Protein AF-A0A822EXU1-F1 (afdb_monomer_lite)

pLDDT: mean 75.19, std 15.38, range [36.09, 95.62]

Structure (mmCIF, N/CA/C/O backbone):
data_AF-A0A822EXU1-F1
#
_entry.id   AF-A0A822EXU1-F1
#
loop_
_atom_site.group_PDB
_atom_site.id
_atom_site.type_symbol
_atom_site.label_atom_id
_atom_site.label_alt_id
_atom_site.label_comp_id
_atom_site.label_asym_id
_atom_site.label_entity_id
_atom_site.label_seq_id
_atom_site.pdbx_PDB_ins_code
_atom_site.Cartn_x
_atom_site.Cartn_y
_atom_site.Cartn_z
_atom_site.occupancy
_atom_site.B_iso_or_equiv
_atom_site.auth_seq_id
_atom_site.auth_comp_id
_atom_site.auth_asym_id
_atom_site.auth_atom_id
_atom_site.pdbx_PDB_model_num
ATOM 1 N N . MET A 1 1 ? -6.025 -14.236 -16.247 1.00 36.09 1 MET A N 1
ATOM 2 C CA . MET A 1 1 ? -5.071 -13.723 -17.254 1.00 36.09 1 MET A CA 1
ATOM 3 C C . MET A 1 1 ? -3.715 -13.587 -16.583 1.00 36.09 1 MET A C 1
ATOM 5 O O . MET A 1 1 ? -3.581 -12.763 -15.689 1.00 36.09 1 MET A O 1
ATOM 9 N N . SER A 1 2 ? -2.747 -14.435 -16.929 1.00 38.84 2 SER A N 1
ATOM 10 C CA . SER A 1 2 ? -1.394 -14.352 -16.369 1.00 38.84 2 SER A CA 1
ATOM 11 C C . SER A 1 2 ? -0.661 -13.194 -17.039 1.00 38.84 2 SER A C 1
ATOM 13 O O . SER A 1 2 ? -0.299 -13.293 -18.208 1.00 38.84 2 SER A O 1
ATOM 15 N N . ALA A 1 3 ? -0.484 -12.077 -16.331 1.00 50.62 3 ALA A N 1
ATOM 16 C CA . ALA A 1 3 ? 0.405 -11.017 -16.791 1.00 50.62 3 ALA A CA 1
ATOM 17 C C . ALA A 1 3 ? 1.803 -11.626 -16.988 1.00 50.62 3 ALA A C 1
ATOM 19 O O . ALA A 1 3 ? 2.314 -12.272 -16.071 1.00 50.62 3 ALA A O 1
ATOM 20 N N . LEU A 1 4 ? 2.397 -11.477 -18.180 1.00 55.75 4 LEU A N 1
ATOM 21 C CA . LEU A 1 4 ? 3.772 -11.915 -18.429 1.00 55.75 4 LEU A CA 1
ATOM 22 C C . LEU A 1 4 ? 4.671 -11.341 -17.327 1.00 55.75 4 LEU A C 1
ATOM 24 O O . LEU A 1 4 ? 4.782 -10.119 -17.189 1.00 55.75 4 LEU A O 1
ATOM 28 N N . ARG A 1 5 ? 5.299 -12.218 -16.536 1.00 64.25 5 ARG A N 1
ATOM 29 C CA . ARG A 1 5 ? 6.273 -11.802 -15.525 1.00 64.25 5 ARG A CA 1
ATOM 30 C C . ARG A 1 5 ? 7.441 -11.142 -16.249 1.00 64.25 5 ARG A C 1
ATOM 32 O O . ARG A 1 5 ? 8.115 -11.779 -17.054 1.00 64.25 5 ARG A O 1
ATOM 39 N N . ARG A 1 6 ? 7.645 -9.849 -16.001 1.00 70.69 6 ARG A N 1
ATOM 40 C CA . ARG A 1 6 ? 8.810 -9.122 -16.515 1.00 70.69 6 ARG A CA 1
ATOM 41 C C . ARG A 1 6 ? 10.062 -9.713 -15.870 1.00 70.69 6 ARG A C 1
ATOM 43 O O . ARG A 1 6 ? 10.073 -9.904 -14.660 1.00 70.69 6 ARG A O 1
ATOM 50 N N . ASN A 1 7 ? 11.088 -9.978 -16.671 1.00 80.12 7 ASN A N 1
ATOM 51 C CA . ASN A 1 7 ? 12.354 -10.545 -16.217 1.00 80.12 7 ASN A CA 1
ATOM 52 C C . ASN A 1 7 ? 13.510 -9.707 -16.781 1.00 80.12 7 ASN A C 1
ATOM 54 O O . ASN A 1 7 ? 13.577 -9.483 -17.990 1.00 80.12 7 ASN A O 1
ATOM 58 N N . SER A 1 8 ? 14.400 -9.212 -15.923 1.00 83.25 8 SER A N 1
ATOM 59 C CA . SER A 1 8 ? 15.528 -8.370 -16.330 1.00 83.25 8 SER 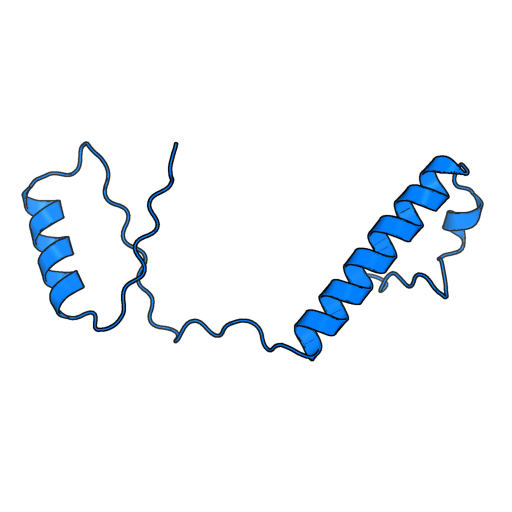A CA 1
ATOM 60 C C . SER A 1 8 ? 16.654 -9.164 -16.998 1.00 83.25 8 SER A C 1
ATOM 62 O O . SER A 1 8 ? 17.448 -8.587 -17.736 1.00 83.25 8 SER A O 1
ATOM 64 N N . SER A 1 9 ? 16.712 -10.479 -16.782 1.00 85.56 9 SER A N 1
ATOM 65 C CA . SER A 1 9 ? 17.621 -11.412 -17.460 1.00 85.56 9 SER A CA 1
ATOM 66 C C . SER A 1 9 ? 17.064 -11.952 -18.781 1.00 85.56 9 SER A C 1
ATOM 68 O O . SER A 1 9 ? 17.826 -12.496 -19.573 1.00 85.56 9 SER A O 1
ATOM 70 N N . ASN A 1 10 ? 15.759 -11.813 -19.028 1.00 86.56 10 ASN A N 1
ATOM 71 C CA . ASN A 1 10 ? 15.110 -12.239 -20.268 1.00 86.56 10 ASN A CA 1
ATOM 72 C C . ASN A 1 10 ? 14.062 -11.201 -20.706 1.00 86.56 10 ASN A C 1
ATOM 74 O O . ASN A 1 10 ? 12.863 -11.386 -20.452 1.00 86.56 10 ASN A O 1
ATOM 78 N N . PRO A 1 11 ? 14.502 -10.070 -21.287 1.00 85.38 11 PRO A N 1
ATOM 79 C CA . PRO A 1 11 ? 13.593 -9.025 -21.715 1.00 85.38 11 PRO A CA 1
ATOM 80 C C . PRO A 1 11 ? 12.730 -9.494 -22.900 1.00 85.38 11 PRO A C 1
ATOM 82 O O . PRO A 1 11 ? 13.171 -10.289 -23.730 1.00 85.38 11 PRO A O 1
ATOM 85 N N . PRO A 1 12 ? 11.488 -9.004 -23.006 1.00 88.12 12 PRO A N 1
ATOM 86 C CA . PRO A 1 12 ? 10.608 -9.337 -24.120 1.00 88.12 12 PRO A CA 1
ATOM 87 C C . PRO A 1 12 ? 11.124 -8.736 -25.442 1.00 88.12 12 PRO A C 1
ATOM 89 O O . PRO A 1 12 ? 11.794 -7.707 -25.404 1.00 88.12 12 PRO A O 1
ATOM 92 N N . PRO A 1 13 ? 10.760 -9.292 -26.615 1.00 87.81 13 PRO A N 1
ATOM 93 C CA . PRO A 1 13 ? 11.292 -8.851 -27.911 1.00 87.81 13 PRO A CA 1
ATOM 94 C C . PRO A 1 13 ? 11.167 -7.343 -28.178 1.00 87.81 13 PRO A C 1
ATOM 96 O O . PRO A 1 13 ? 12.115 -6.727 -28.649 1.00 87.81 13 PRO A O 1
ATOM 99 N N . TYR A 1 14 ? 10.050 -6.725 -27.774 1.00 89.12 14 TYR A N 1
ATOM 100 C CA . TYR A 1 14 ? 9.811 -5.287 -27.958 1.00 89.12 14 TYR A CA 1
ATOM 101 C C . TYR A 1 14 ? 10.791 -4.387 -27.186 1.00 89.12 14 TYR A C 1
ATOM 103 O O . TYR A 1 14 ? 10.858 -3.189 -27.440 1.00 89.12 14 TYR A O 1
ATOM 111 N N . TYR A 1 15 ? 11.523 -4.925 -26.203 1.00 91.12 15 TYR A N 1
ATOM 112 C CA . TYR A 1 15 ? 12.527 -4.173 -25.450 1.00 91.12 15 TYR A CA 1
ATOM 113 C C . TYR A 1 15 ? 13.625 -3.625 -26.367 1.00 91.12 15 TYR A C 1
ATOM 115 O O . TYR A 1 15 ? 14.100 -2.512 -26.152 1.00 91.12 15 TYR A O 1
ATOM 123 N N . TYR A 1 16 ? 14.007 -4.390 -27.391 1.00 90.12 16 TYR A N 1
ATOM 124 C CA . TYR A 1 16 ? 15.084 -4.018 -28.308 1.00 90.12 16 TYR A CA 1
ATOM 125 C C . TYR A 1 16 ? 14.682 -2.906 -29.283 1.00 90.12 16 TYR A C 1
ATOM 127 O O . TYR A 1 16 ? 15.557 -2.210 -29.789 1.00 90.12 16 TYR A O 1
ATOM 135 N N . ASP A 1 17 ? 13.378 -2.683 -29.464 1.00 94.12 17 ASP A N 1
ATOM 136 C CA . ASP A 1 17 ? 12.832 -1.599 -30.287 1.00 94.12 17 ASP A CA 1
ATOM 137 C C . ASP A 1 17 ? 12.745 -0.261 -29.523 1.00 94.12 17 ASP A C 1
ATOM 139 O O . ASP A 1 17 ? 12.441 0.782 -30.102 1.00 94.12 17 ASP A O 1
ATOM 143 N N . LEU A 1 18 ? 12.995 -0.269 -28.207 1.00 91.69 18 LEU A N 1
ATOM 144 C CA . LEU A 1 18 ? 12.963 0.925 -27.362 1.00 91.69 18 LEU A CA 1
ATOM 145 C C . LEU A 1 18 ? 14.223 1.781 -27.531 1.00 91.69 18 LEU A C 1
ATOM 147 O O . LEU A 1 18 ? 15.314 1.269 -27.791 1.00 91.69 18 LEU A O 1
ATOM 151 N N . SER A 1 19 ? 14.103 3.084 -27.261 1.00 95.62 19 SER A N 1
ATOM 152 C CA . SER A 1 19 ? 15.272 3.965 -27.188 1.00 95.62 19 SER A CA 1
ATOM 153 C C . SER A 1 19 ? 16.212 3.560 -26.038 1.00 95.62 19 SER A C 1
ATOM 155 O O . SER A 1 19 ? 15.755 2.992 -25.040 1.00 95.62 19 SER A O 1
ATOM 157 N N . PRO A 1 20 ? 17.514 3.899 -26.091 1.00 94.12 20 PRO A N 1
ATOM 158 C CA . PRO A 1 20 ? 18.455 3.571 -25.014 1.00 94.12 20 PRO A CA 1
ATOM 159 C C . PRO A 1 20 ? 18.007 4.061 -23.625 1.00 94.12 20 PRO A C 1
ATOM 161 O O . PRO A 1 20 ? 18.214 3.389 -22.612 1.00 94.12 20 PRO A O 1
ATOM 164 N N . GLU A 1 21 ? 17.346 5.219 -23.560 1.00 94.81 21 GLU A N 1
ATOM 165 C CA . GLU A 1 21 ? 16.809 5.768 -22.314 1.00 94.81 21 GLU A CA 1
ATOM 166 C C . GLU A 1 21 ? 15.600 4.970 -21.804 1.00 94.81 21 GLU A C 1
ATOM 168 O O . GLU A 1 21 ? 15.506 4.649 -20.615 1.00 94.81 21 GLU A O 1
ATOM 173 N N . GLN A 1 22 ? 14.702 4.578 -22.709 1.00 91.75 22 GLN A N 1
ATOM 174 C CA . GLN A 1 22 ? 13.558 3.727 -22.387 1.00 91.75 22 GLN A CA 1
ATOM 175 C C . GLN A 1 22 ? 14.005 2.333 -21.936 1.00 91.75 22 GLN A C 1
ATOM 177 O O . GLN A 1 22 ? 13.476 1.820 -20.950 1.00 91.75 22 GLN A O 1
ATOM 182 N N . GLN A 1 23 ? 15.019 1.755 -22.582 1.00 91.94 23 GLN A N 1
ATOM 183 C CA . GLN A 1 23 ? 15.637 0.490 -22.183 1.00 91.94 23 GLN A CA 1
ATOM 184 C C . GLN A 1 23 ? 16.207 0.568 -20.759 1.00 91.94 23 GLN A C 1
ATOM 186 O O . GLN A 1 23 ? 15.906 -0.277 -19.911 1.00 91.94 23 GLN A O 1
ATOM 191 N N . LYS A 1 24 ? 16.955 1.635 -20.446 1.00 93.56 24 LYS A N 1
ATOM 192 C CA . LYS A 1 24 ? 17.495 1.881 -19.099 1.00 93.56 24 LYS A CA 1
ATOM 193 C C . LYS A 1 24 ? 16.389 1.979 -18.043 1.00 93.56 24 LYS A C 1
ATOM 195 O O . LYS A 1 24 ? 16.486 1.354 -16.981 1.00 93.56 24 LYS A O 1
ATOM 200 N N . ASN A 1 25 ? 15.332 2.738 -18.327 1.00 93.19 25 ASN A N 1
ATOM 201 C CA . ASN A 1 25 ? 14.196 2.906 -17.418 1.00 93.19 25 ASN A CA 1
ATOM 202 C C . ASN A 1 25 ? 13.404 1.606 -17.237 1.00 93.19 25 ASN A C 1
ATOM 204 O O . ASN A 1 25 ? 13.007 1.274 -16.113 1.00 93.19 25 ASN A O 1
ATOM 208 N N . TRP A 1 26 ? 13.228 0.839 -18.313 1.00 92.50 26 TRP A N 1
ATOM 209 C CA . TRP A 1 26 ? 12.599 -0.475 -18.270 1.00 92.50 26 TRP A CA 1
ATOM 210 C C . TRP A 1 26 ? 13.397 -1.425 -17.373 1.00 92.50 26 TRP A C 1
ATOM 212 O O . TRP A 1 26 ? 12.842 -1.967 -16.419 1.00 92.50 26 TRP A O 1
ATOM 222 N N . MET A 1 27 ? 14.715 -1.531 -17.578 1.00 92.31 27 MET A N 1
ATOM 223 C CA . MET A 1 27 ? 15.594 -2.387 -16.770 1.00 92.31 27 MET A CA 1
ATOM 224 C C . MET A 1 27 ? 15.570 -2.018 -15.285 1.00 92.31 27 MET A C 1
ATOM 226 O O . MET A 1 27 ? 15.462 -2.897 -14.426 1.00 92.31 27 MET A O 1
ATOM 230 N N . LYS A 1 28 ? 15.625 -0.719 -14.963 1.00 92.19 28 LYS A N 1
ATOM 231 C CA . LYS A 1 28 ? 15.525 -0.227 -13.578 1.00 92.19 28 LYS A CA 1
ATOM 232 C C . LYS A 1 28 ? 14.198 -0.634 -12.932 1.00 92.19 28 LYS A C 1
ATOM 234 O O . LYS A 1 28 ? 14.180 -1.068 -11.780 1.00 92.19 28 LYS A O 1
ATOM 239 N N . THR A 1 29 ? 13.100 -0.501 -13.671 1.00 89.94 29 THR A N 1
ATOM 240 C CA . THR A 1 29 ? 11.756 -0.835 -13.187 1.00 89.94 29 THR A CA 1
ATOM 241 C C . THR A 1 29 ? 11.606 -2.337 -12.974 1.00 89.94 29 THR A C 1
ATOM 243 O O . THR A 1 29 ? 11.163 -2.755 -11.906 1.00 89.94 29 THR A O 1
ATOM 246 N N . THR A 1 30 ? 12.038 -3.151 -13.939 1.00 90.38 30 THR A N 1
ATOM 247 C CA . THR A 1 30 ? 11.963 -4.614 -13.860 1.00 90.38 30 THR A CA 1
ATOM 2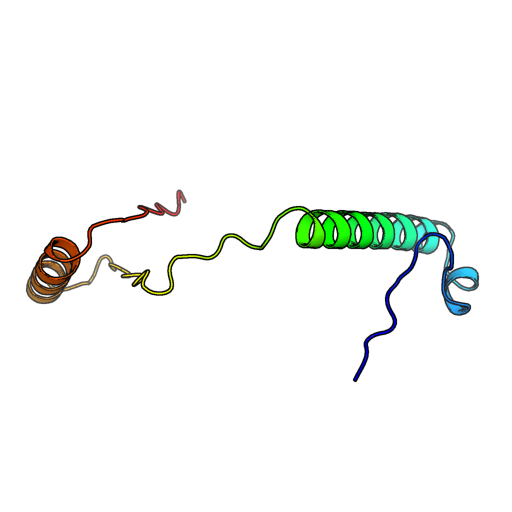48 C C . THR A 1 30 ? 12.779 -5.155 -12.686 1.00 90.38 30 THR A C 1
ATOM 250 O O . THR A 1 30 ? 12.232 -5.892 -11.873 1.00 90.38 30 THR A O 1
ATOM 253 N N . ARG A 1 31 ? 14.025 -4.697 -12.492 1.00 90.81 31 ARG A N 1
ATOM 254 C CA . ARG A 1 31 ? 14.848 -5.104 -11.333 1.00 90.81 31 ARG A CA 1
ATOM 255 C C . ARG A 1 31 ? 14.211 -4.748 -9.990 1.00 90.81 31 ARG A C 1
ATOM 257 O O . ARG A 1 31 ? 14.305 -5.509 -9.031 1.00 90.81 31 ARG A O 1
ATOM 264 N N . ARG A 1 32 ? 13.551 -3.587 -9.900 1.00 88.62 32 ARG A N 1
ATOM 265 C CA . ARG A 1 32 ? 12.814 -3.193 -8.690 1.00 88.62 32 ARG A CA 1
ATOM 266 C C . ARG A 1 32 ? 11.630 -4.128 -8.436 1.00 88.62 32 ARG A C 1
ATOM 268 O O . ARG A 1 32 ? 11.396 -4.491 -7.288 1.00 88.62 32 ARG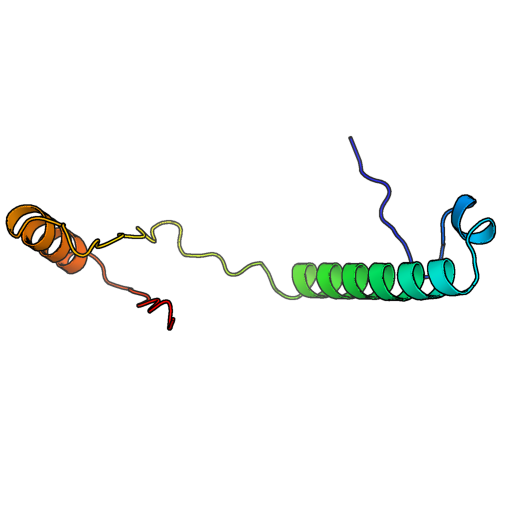 A O 1
ATOM 275 N N . MET A 1 33 ? 10.900 -4.512 -9.482 1.00 87.00 33 MET A N 1
ATOM 276 C CA . MET A 1 33 ? 9.794 -5.467 -9.367 1.00 87.00 33 MET A CA 1
ATOM 277 C C . MET A 1 33 ? 10.287 -6.847 -8.923 1.00 87.00 33 MET A C 1
ATOM 279 O O . MET A 1 33 ? 9.715 -7.400 -7.991 1.00 87.00 33 MET A O 1
ATOM 283 N N . GLU A 1 34 ? 11.374 -7.354 -9.507 1.00 88.38 34 GLU A N 1
ATOM 284 C CA . GLU A 1 34 ? 11.986 -8.634 -9.120 1.00 88.38 34 GLU A CA 1
ATOM 285 C C . GLU A 1 34 ? 12.429 -8.631 -7.656 1.00 88.38 34 GLU A C 1
ATOM 287 O O . GLU A 1 34 ? 12.092 -9.546 -6.908 1.00 88.38 34 GLU A O 1
ATOM 292 N N . LYS A 1 35 ? 13.110 -7.564 -7.214 1.00 88.00 35 LYS A N 1
ATOM 293 C CA . LYS A 1 35 ? 13.481 -7.401 -5.803 1.00 88.00 35 LYS A CA 1
ATOM 294 C C . LYS A 1 35 ? 12.245 -7.396 -4.901 1.00 88.00 35 LYS A C 1
ATOM 296 O O . LYS A 1 35 ? 12.248 -8.037 -3.860 1.00 88.00 35 LYS A O 1
ATOM 301 N N . ASN A 1 36 ? 11.177 -6.701 -5.290 1.00 83.06 36 ASN A N 1
ATOM 302 C CA . ASN A 1 36 ? 9.940 -6.682 -4.511 1.00 83.06 36 ASN A CA 1
ATOM 303 C C . ASN A 1 36 ? 9.256 -8.057 -4.463 1.00 83.06 36 ASN A C 1
ATOM 305 O O . ASN A 1 36 ? 8.697 -8.406 -3.430 1.00 83.06 36 ASN A O 1
ATOM 309 N N . GLU A 1 37 ? 9.275 -8.831 -5.551 1.00 83.38 37 GLU A N 1
ATOM 310 C CA . GLU A 1 37 ? 8.747 -10.201 -5.555 1.00 83.38 37 GLU A CA 1
ATOM 311 C C . GLU A 1 37 ? 9.572 -11.127 -4.658 1.00 83.38 37 GLU A C 1
ATOM 313 O O . GLU A 1 37 ? 8.986 -11.887 -3.891 1.00 83.38 37 GLU A O 1
ATOM 318 N N . GLN A 1 38 ? 10.904 -11.017 -4.687 1.00 85.12 38 GLN A N 1
ATOM 319 C CA . GLN A 1 38 ? 11.791 -11.742 -3.770 1.00 85.12 38 GLN A CA 1
ATOM 320 C C . GLN A 1 38 ? 11.487 -11.389 -2.314 1.00 85.12 38 GLN A C 1
ATOM 322 O O . GLN A 1 38 ? 11.258 -12.283 -1.507 1.00 85.12 38 GLN A O 1
ATOM 327 N N . LEU A 1 39 ? 11.381 -10.095 -2.000 1.00 82.00 39 LEU A N 1
ATOM 328 C CA . LEU A 1 39 ? 11.030 -9.633 -0.658 1.00 82.00 39 LEU A CA 1
ATOM 329 C C . LEU A 1 39 ? 9.639 -10.113 -0.227 1.00 82.00 39 LEU A C 1
ATOM 331 O O . LEU A 1 39 ? 9.461 -10.455 0.929 1.00 82.00 39 LEU A O 1
ATOM 335 N N . ARG A 1 40 ? 8.651 -10.183 -1.128 1.00 78.56 40 ARG A N 1
ATOM 336 C CA . ARG A 1 40 ? 7.320 -10.742 -0.812 1.00 78.56 40 ARG A CA 1
ATOM 337 C C . ARG A 1 40 ? 7.338 -12.252 -0.578 1.00 78.56 40 ARG A C 1
ATOM 339 O O . ARG A 1 40 ? 6.459 -12.762 0.109 1.00 78.56 40 ARG A O 1
ATOM 346 N N . ALA A 1 41 ? 8.266 -12.967 -1.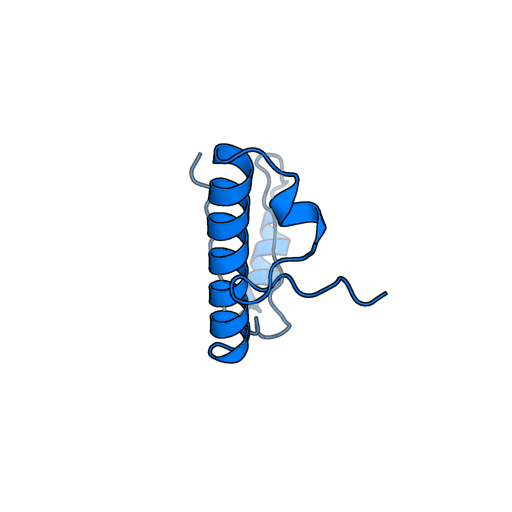209 1.00 80.69 41 ALA A N 1
ATOM 347 C CA . ALA A 1 41 ? 8.438 -14.400 -1.004 1.00 80.69 41 ALA A CA 1
ATOM 348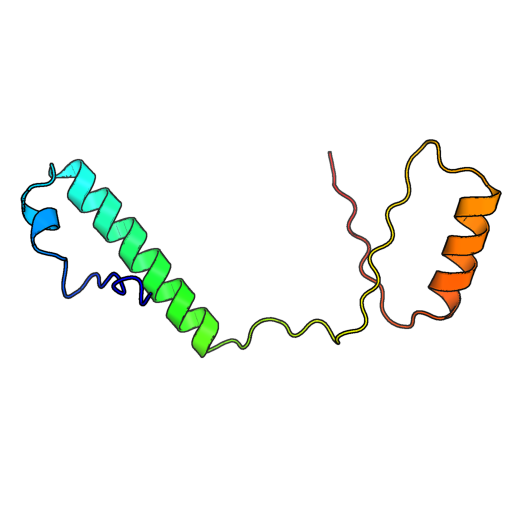 C C . ALA A 1 41 ? 9.193 -14.693 0.303 1.00 80.69 41 ALA A C 1
ATOM 350 O O . ALA A 1 41 ? 8.848 -15.638 1.004 1.00 80.69 41 ALA A O 1
ATOM 351 N N . GLU A 1 42 ? 10.201 -13.880 0.626 1.00 84.56 42 GLU A N 1
ATOM 352 C CA . GLU A 1 42 ? 11.009 -13.989 1.846 1.00 84.56 42 GLU A CA 1
ATOM 353 C C . GLU A 1 42 ? 10.246 -13.504 3.083 1.00 84.56 42 GLU A C 1
ATOM 355 O O . GLU A 1 42 ? 10.215 -14.170 4.117 1.00 84.56 42 GLU A O 1
ATOM 360 N N . TYR A 1 43 ? 9.578 -12.362 2.959 1.00 77.19 43 TYR A N 1
ATOM 361 C CA . TYR A 1 43 ? 8.758 -11.769 3.998 1.00 77.19 43 TYR A CA 1
ATOM 362 C C . TYR A 1 43 ? 7.299 -11.956 3.612 1.00 77.19 43 TYR A C 1
ATOM 364 O O . TYR A 1 43 ? 6.777 -11.263 2.733 1.00 77.19 43 TYR A O 1
ATOM 372 N N . SER A 1 44 ? 6.628 -12.887 4.296 1.00 66.44 44 SER A N 1
ATOM 373 C CA . SER A 1 44 ? 5.170 -12.966 4.223 1.00 66.44 44 SER A CA 1
ATOM 374 C C . SER A 1 44 ? 4.600 -11.566 4.470 1.00 66.44 44 SER A C 1
ATOM 376 O O . SER A 1 44 ? 5.085 -10.881 5.380 1.00 66.44 44 SER A O 1
ATOM 378 N N . PRO A 1 45 ? 3.620 -11.104 3.667 1.00 65.25 45 PRO A N 1
ATOM 379 C CA . PRO A 1 45 ? 2.996 -9.809 3.899 1.00 65.25 45 PRO A CA 1
ATOM 380 C C . PRO A 1 45 ? 2.583 -9.743 5.363 1.00 65.25 45 PRO A C 1
ATOM 382 O O . PRO A 1 45 ? 2.106 -10.751 5.887 1.00 65.25 45 PRO A O 1
ATOM 385 N N . PHE A 1 46 ? 2.808 -8.594 6.011 1.00 51.94 46 PHE A N 1
ATOM 386 C CA . PHE A 1 46 ? 2.369 -8.366 7.382 1.00 51.94 46 PHE A CA 1
ATOM 387 C C . PHE A 1 46 ? 0.899 -8.760 7.444 1.00 51.94 46 PHE A C 1
ATOM 389 O O . PHE A 1 46 ? 0.033 -8.065 6.906 1.00 51.94 46 PHE A O 1
ATOM 396 N N . GLN A 1 47 ? 0.630 -9.938 8.005 1.00 51.16 47 GLN A N 1
ATOM 397 C CA . GLN A 1 47 ? -0.723 -10.352 8.268 1.00 51.16 47 GLN A CA 1
ATOM 398 C C . GLN A 1 47 ? -1.125 -9.469 9.428 1.00 51.16 47 GLN A C 1
ATOM 400 O O . GLN A 1 47 ? -0.820 -9.758 10.581 1.00 51.16 47 GLN A O 1
ATOM 405 N N . SER A 1 48 ? -1.751 -8.342 9.094 1.00 52.94 48 SER A N 1
ATOM 406 C CA . SER A 1 48 ? -2.683 -7.703 9.998 1.00 52.94 48 SER A CA 1
ATOM 407 C C . SER A 1 48 ? -3.499 -8.845 10.600 1.00 52.94 48 SER A C 1
ATOM 409 O O . SER A 1 48 ? -4.201 -9.504 9.822 1.00 52.94 48 SER A O 1
ATOM 411 N N . PRO A 1 49 ? -3.412 -9.147 11.913 1.00 58.09 49 PRO A N 1
ATOM 412 C CA . PRO A 1 49 ? -4.436 -9.964 12.539 1.00 58.09 49 PRO A CA 1
ATOM 413 C C . PRO A 1 49 ? -5.767 -9.404 12.049 1.00 58.09 49 PRO A C 1
ATOM 415 O O . PRO A 1 49 ? -5.946 -8.188 11.994 1.00 58.09 49 PRO A O 1
ATOM 418 N N . SER A 1 50 ? -6.625 -10.278 11.546 1.00 56.88 50 SER A N 1
ATOM 419 C CA . SER A 1 50 ? -7.783 -9.994 10.687 1.00 56.88 50 SER A CA 1
ATOM 420 C C . SER A 1 50 ? -8.867 -9.089 11.302 1.00 56.88 50 SER A C 1
ATOM 422 O O . SER A 1 50 ? -9.978 -9.035 10.790 1.00 56.88 50 SER A O 1
ATOM 424 N N . ASN A 1 51 ? -8.559 -8.382 12.390 1.00 58.97 51 ASN A N 1
ATOM 425 C CA . ASN A 1 51 ? -9.474 -7.668 13.265 1.00 58.97 51 ASN A CA 1
ATOM 426 C C . ASN A 1 51 ? -9.021 -6.216 13.536 1.00 58.97 51 ASN A C 1
ATOM 428 O O . ASN A 1 51 ? -9.355 -5.668 14.585 1.00 58.97 51 ASN A O 1
ATOM 432 N N . PHE A 1 52 ? -8.238 -5.583 12.654 1.00 59.72 52 PHE A N 1
ATOM 433 C CA . PHE A 1 52 ? -8.004 -4.140 12.775 1.00 59.72 52 PHE A CA 1
ATOM 434 C C . PHE A 1 52 ? -9.190 -3.369 12.198 1.00 59.72 52 PHE A C 1
ATOM 436 O O . PHE A 1 52 ? -9.371 -3.283 10.985 1.00 59.72 52 PHE A O 1
ATOM 443 N N . THR A 1 53 ? -9.993 -2.793 13.088 1.00 63.19 53 THR A N 1
ATOM 444 C CA . THR A 1 53 ? -11.012 -1.807 12.729 1.00 63.19 53 THR A CA 1
ATOM 445 C C . THR A 1 53 ? -10.345 -0.439 12.646 1.00 63.19 53 THR A C 1
ATOM 447 O O . THR A 1 53 ? -9.902 0.098 13.660 1.00 63.19 53 THR A O 1
ATOM 450 N N . VAL A 1 54 ? -10.263 0.125 11.442 1.00 64.75 54 VAL A N 1
ATOM 451 C CA . VAL A 1 54 ? -9.811 1.508 11.244 1.00 64.75 54 VAL A CA 1
ATOM 452 C C . VAL A 1 54 ? -10.996 2.437 11.500 1.00 64.75 54 VAL A C 1
ATOM 454 O O . VAL A 1 54 ? -12.050 2.284 10.886 1.00 64.75 54 VAL A O 1
ATOM 457 N N . ILE A 1 55 ? -10.830 3.381 12.426 1.00 66.00 55 ILE A N 1
ATOM 458 C CA . ILE A 1 55 ? -11.850 4.367 12.794 1.00 66.00 55 ILE A CA 1
ATOM 459 C C . ILE A 1 55 ? -11.355 5.747 12.362 1.00 66.00 55 ILE A C 1
ATOM 461 O O . ILE A 1 55 ? -10.297 6.191 12.801 1.00 66.00 55 ILE A O 1
ATOM 465 N N . HIS A 1 56 ? -12.136 6.437 11.531 1.00 66.94 56 HIS A N 1
ATOM 466 C CA . HIS A 1 56 ? -11.840 7.799 11.091 1.00 66.94 56 HIS A CA 1
ATOM 467 C C . HIS A 1 56 ? -12.624 8.808 11.936 1.00 66.94 56 HIS A C 1
ATOM 469 O O . HIS A 1 56 ? -13.854 8.804 11.938 1.00 66.94 56 HIS A O 1
ATOM 475 N N . LEU A 1 57 ? -11.907 9.679 12.648 1.00 71.31 57 LEU A N 1
ATOM 476 C CA . LEU A 1 57 ? -12.476 10.803 13.392 1.00 71.31 57 LEU A CA 1
ATOM 477 C C . LEU A 1 57 ? -12.332 12.082 12.570 1.00 71.31 57 LEU A C 1
ATOM 479 O O . LEU A 1 57 ? -11.222 12.482 12.222 1.00 71.31 57 LEU A O 1
ATOM 483 N N . HIS A 1 58 ? -13.454 12.732 12.271 1.00 77.06 58 HIS A N 1
ATOM 484 C CA . HIS A 1 58 ? -13.466 14.011 11.569 1.00 77.06 58 HIS A CA 1
ATOM 485 C C . HIS A 1 58 ? -13.647 15.160 12.565 1.00 77.06 58 HIS A C 1
ATOM 487 O O . HIS A 1 58 ? -14.281 15.011 13.603 1.00 77.06 58 HIS A O 1
ATOM 493 N N . HIS A 1 59 ? -13.140 16.347 12.224 1.00 75.12 59 HIS A N 1
ATOM 494 C CA . HIS A 1 59 ? -13.273 17.543 13.068 1.00 75.12 59 HIS A CA 1
ATOM 495 C C . HIS A 1 59 ? -14.736 17.913 13.387 1.00 75.12 59 HIS A C 1
ATOM 497 O O . HIS A 1 59 ? -15.015 18.471 14.441 1.00 75.12 59 HIS A O 1
ATOM 503 N N . TYR A 1 60 ? -15.668 17.574 12.492 1.00 81.50 60 TYR A N 1
ATOM 504 C CA . TYR A 1 60 ? -17.103 17.829 12.645 1.00 81.50 60 TYR A CA 1
ATOM 505 C C . TYR A 1 60 ? -17.878 16.658 13.269 1.00 81.50 60 TYR A C 1
ATOM 507 O O . TYR A 1 60 ? -19.108 16.674 13.266 1.00 81.50 60 TYR A O 1
ATOM 515 N N . SER A 1 61 ? -17.192 15.623 13.762 1.00 82.38 61 SER A N 1
ATOM 516 C CA . SER A 1 61 ? -17.845 14.518 14.463 1.00 82.38 61 SER A CA 1
ATOM 517 C C . SER A 1 61 ? -18.526 15.030 15.736 1.00 82.38 61 SER A C 1
ATOM 519 O O . SER A 1 61 ? -17.949 15.817 16.486 1.00 82.38 61 SER A O 1
ATOM 521 N N . SER A 1 62 ? -19.764 14.591 15.975 1.00 86.56 62 SER A N 1
ATOM 522 C CA . SER A 1 62 ? -20.506 14.968 17.179 1.00 86.56 62 SER A CA 1
ATOM 523 C C . SER A 1 62 ? -19.898 14.320 18.427 1.00 86.56 62 SER A C 1
ATOM 525 O O . SER A 1 62 ? -19.218 13.295 18.332 1.00 86.56 62 SER A O 1
ATOM 527 N N . ILE A 1 63 ? -20.166 14.891 19.604 1.00 85.69 63 ILE A N 1
ATOM 528 C CA . ILE A 1 63 ? -19.697 14.337 20.884 1.00 85.69 63 ILE A CA 1
ATOM 529 C C . ILE A 1 63 ? -20.214 12.909 21.088 1.00 85.69 63 ILE A C 1
ATOM 531 O O . ILE A 1 63 ? -19.445 12.041 21.488 1.00 85.69 63 ILE A O 1
ATOM 535 N N . GLU A 1 64 ? -21.465 12.635 20.722 1.00 86.12 64 GLU A N 1
ATOM 536 C CA . GLU A 1 64 ? -22.070 11.303 20.836 1.00 86.12 64 GLU A CA 1
ATOM 537 C C . GLU A 1 64 ? -21.323 10.279 19.969 1.00 86.12 64 GLU A C 1
ATOM 539 O O . GLU A 1 64 ? -21.032 9.168 20.409 1.00 86.12 64 GLU A O 1
ATOM 544 N N . THR A 1 65 ? -20.930 10.687 18.757 1.00 81.00 65 TH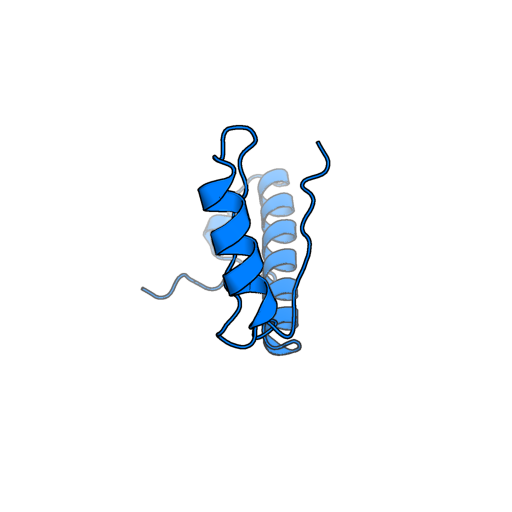R A N 1
ATOM 545 C CA . THR A 1 65 ? -20.128 9.849 17.853 1.00 81.00 65 THR A CA 1
ATOM 546 C C . THR A 1 65 ? -18.764 9.544 18.473 1.00 81.00 65 THR A C 1
ATOM 548 O O . THR A 1 65 ? -18.286 8.416 18.419 1.00 81.00 65 THR A O 1
ATOM 551 N N . VAL A 1 66 ? -18.122 10.540 19.090 1.00 81.62 66 VAL A N 1
ATOM 552 C CA . VAL A 1 66 ? -16.822 10.364 19.756 1.00 81.62 66 VAL A CA 1
ATOM 553 C C . VAL A 1 66 ? -16.936 9.389 20.933 1.00 81.62 66 VAL A C 1
ATOM 555 O O . VAL A 1 66 ? -16.073 8.525 21.096 1.00 81.62 66 VAL A O 1
ATOM 558 N N . GLU A 1 67 ? -17.996 9.486 21.734 1.00 83.25 67 GLU A N 1
ATOM 559 C CA . GLU A 1 67 ? -18.229 8.601 22.880 1.00 83.25 67 GLU A CA 1
ATOM 560 C C . GLU A 1 67 ? -18.450 7.140 22.464 1.00 83.25 67 GLU A C 1
ATOM 562 O O . GLU A 1 67 ? -17.849 6.242 23.066 1.00 83.25 67 GLU A O 1
ATOM 567 N N . GLU A 1 68 ? -19.226 6.888 21.404 1.00 81.50 68 GLU A N 1
ATOM 568 C CA . GLU A 1 68 ? -19.395 5.538 20.846 1.00 81.50 68 GLU A CA 1
ATOM 569 C C . GLU A 1 68 ? -18.062 4.947 20.375 1.00 81.50 68 GLU A C 1
ATOM 571 O O . GLU A 1 68 ? -17.735 3.799 20.694 1.00 81.50 68 GLU A O 1
ATOM 576 N N . LEU A 1 69 ? -17.244 5.741 19.679 1.00 78.44 69 LEU A N 1
ATOM 577 C CA . LEU A 1 69 ? -15.933 5.301 19.201 1.00 78.44 69 LEU A CA 1
ATOM 578 C C . LEU A 1 69 ? -14.969 5.001 20.356 1.00 78.44 69 LEU A C 1
ATOM 580 O O . LEU A 1 69 ? -14.237 4.010 20.300 1.00 78.44 69 LEU A O 1
ATOM 584 N N . ILE A 1 70 ? -14.997 5.797 21.431 1.00 79.44 70 ILE A N 1
ATOM 585 C CA . ILE A 1 70 ? -14.235 5.521 22.660 1.00 79.44 70 ILE A CA 1
ATOM 586 C C . ILE A 1 70 ? -14.705 4.209 23.294 1.00 79.44 70 ILE A C 1
ATOM 588 O O . ILE A 1 70 ? -13.877 3.399 23.724 1.00 79.44 70 ILE A O 1
ATOM 592 N N . MET A 1 71 ? -16.016 3.971 23.350 1.00 81.81 71 MET A N 1
ATOM 593 C CA . MET A 1 71 ? -16.571 2.717 23.858 1.00 81.81 71 MET A CA 1
ATOM 594 C C . MET A 1 71 ? -16.100 1.510 23.043 1.00 81.81 71 MET A C 1
ATOM 596 O O . MET A 1 71 ? -15.665 0.517 23.628 1.00 81.81 71 MET A O 1
ATOM 600 N N . MET A 1 72 ? -16.126 1.604 21.712 1.00 72.62 72 MET A N 1
ATOM 601 C CA . MET A 1 72 ? -15.623 0.552 20.826 1.00 72.62 72 MET A CA 1
ATOM 602 C C . MET A 1 72 ? -14.115 0.334 21.003 1.00 72.62 72 MET A C 1
ATOM 604 O O . MET A 1 72 ? -13.662 -0.807 21.076 1.00 72.62 72 MET A O 1
ATOM 608 N N . ALA A 1 73 ? -13.338 1.411 21.149 1.00 72.81 73 ALA A N 1
ATOM 609 C CA . ALA A 1 73 ? -11.893 1.341 21.349 1.00 72.81 73 ALA A CA 1
ATOM 610 C C . ALA A 1 73 ? -11.497 0.661 22.670 1.00 72.81 73 ALA A C 1
ATOM 612 O O . ALA A 1 73 ? -10.475 -0.017 22.713 1.00 72.81 73 ALA A O 1
ATOM 613 N N . ARG A 1 74 ? -12.306 0.770 23.735 1.00 74.38 74 ARG A N 1
ATOM 614 C CA . ARG A 1 74 ? -12.048 0.073 25.014 1.00 74.38 74 ARG A CA 1
ATOM 615 C C . ARG A 1 74 ? -12.058 -1.452 24.890 1.00 74.38 74 ARG A C 1
ATOM 617 O O . ARG A 1 74 ? -11.418 -2.120 25.696 1.00 74.38 74 ARG A O 1
ATOM 624 N N . ALA A 1 75 ? -12.771 -2.004 23.909 1.00 68.88 75 ALA A N 1
ATOM 625 C CA . ALA A 1 75 ? -12.750 -3.439 23.626 1.00 68.88 75 ALA A CA 1
ATOM 626 C C . ALA A 1 75 ? -11.504 -3.863 22.816 1.00 68.88 75 ALA A C 1
ATOM 628 O O . ALA A 1 75 ? -11.162 -5.048 22.751 1.00 68.88 75 ALA A O 1
ATOM 629 N N . THR A 1 76 ? -10.799 -2.903 22.217 1.00 67.38 76 THR A N 1
ATOM 630 C CA . THR A 1 76 ? -9.671 -3.135 21.314 1.00 67.38 76 THR A CA 1
ATOM 631 C C . THR A 1 76 ? -8.355 -3.207 22.089 1.00 67.38 76 THR A C 1
ATOM 633 O O . THR A 1 76 ? -7.983 -2.287 22.807 1.00 67.38 76 THR A O 1
ATOM 636 N N . HIS A 1 77 ? -7.619 -4.309 21.923 1.00 60.41 77 HIS A N 1
ATOM 637 C CA . HIS A 1 77 ? -6.375 -4.569 22.665 1.00 60.41 77 HIS A CA 1
ATOM 638 C C . HIS A 1 77 ? -5.106 -4.090 21.942 1.00 60.41 77 HIS A C 1
ATOM 640 O O . HIS A 1 77 ? -4.048 -3.988 22.557 1.00 60.41 77 HIS A O 1
ATOM 646 N N . ILE A 1 78 ? -5.188 -3.817 20.638 1.00 63.44 78 ILE A N 1
ATOM 647 C CA . ILE A 1 78 ? -4.061 -3.370 19.815 1.00 63.44 78 ILE A CA 1
ATOM 648 C C . ILE A 1 78 ? -4.560 -2.242 18.920 1.00 63.44 78 ILE A C 1
ATOM 650 O O . ILE A 1 78 ? -5.505 -2.437 18.158 1.00 63.44 78 ILE A O 1
ATOM 654 N N . TYR A 1 79 ? -3.921 -1.080 19.002 1.00 58.50 79 TYR A N 1
ATOM 655 C CA . TYR A 1 79 ? -4.244 0.075 18.174 1.00 58.50 79 TYR A CA 1
ATOM 656 C C . TYR A 1 79 ? -2.981 0.643 17.522 1.00 58.50 79 TYR A C 1
ATOM 658 O O . TYR A 1 79 ? -1.884 0.578 18.076 1.00 58.50 79 TYR A O 1
ATOM 666 N N . THR A 1 80 ? -3.146 1.209 16.330 1.00 56.91 80 THR A N 1
ATOM 667 C CA . THR A 1 80 ? -2.119 1.985 15.632 1.00 56.91 80 THR A CA 1
ATOM 668 C C . THR A 1 80 ? -2.683 3.382 15.436 1.00 56.91 80 THR A C 1
ATOM 670 O O . THR A 1 80 ? -3.739 3.536 14.830 1.00 56.91 80 THR A O 1
ATOM 673 N N . ILE A 1 81 ? -2.019 4.387 16.008 1.00 59.22 81 ILE A N 1
ATOM 674 C CA . ILE A 1 81 ? -2.385 5.787 15.798 1.00 59.22 81 ILE A CA 1
ATOM 675 C C . ILE A 1 81 ? -1.624 6.246 14.561 1.00 59.22 81 ILE A C 1
ATOM 677 O O . ILE A 1 81 ? -0.416 6.458 14.633 1.00 59.22 81 ILE A O 1
ATOM 681 N N . ASP A 1 82 ? -2.329 6.358 13.441 1.00 52.38 82 ASP A N 1
ATOM 682 C CA . ASP A 1 82 ? -1.805 7.021 12.254 1.00 52.38 82 ASP A CA 1
ATOM 683 C C . ASP A 1 82 ? -2.244 8.484 12.303 1.00 52.38 82 ASP A C 1
ATOM 685 O O . ASP A 1 82 ? -3.406 8.819 12.070 1.00 52.38 82 ASP A O 1
ATOM 689 N N . THR A 1 83 ? -1.335 9.358 12.724 1.00 53.31 83 THR A N 1
ATOM 690 C CA . THR A 1 83 ? -1.521 10.788 12.516 1.00 53.31 83 THR A CA 1
ATOM 691 C C . THR A 1 83 ? -0.970 11.083 11.137 1.00 53.31 83 THR A C 1
ATOM 693 O O . THR A 1 83 ? 0.251 11.137 10.981 1.00 53.31 83 THR A O 1
ATOM 696 N N . GLU A 1 84 ? -1.841 11.291 10.150 1.00 46.72 84 GLU A N 1
ATOM 697 C CA . GLU A 1 84 ? -1.431 11.958 8.918 1.00 46.72 84 GLU A CA 1
ATOM 698 C C . GLU A 1 84 ? -0.899 13.343 9.314 1.00 46.72 84 GLU A C 1
ATOM 700 O O . GLU A 1 84 ? -1.647 14.293 9.551 1.00 46.72 84 GLU A O 1
ATOM 705 N N . SER A 1 85 ? 0.418 13.428 9.492 1.00 44.97 85 SER A N 1
ATOM 706 C CA . SER A 1 85 ? 1.146 14.674 9.632 1.00 44.97 85 SER A CA 1
ATOM 707 C C . SER A 1 85 ? 1.017 15.396 8.298 1.00 44.97 85 SER A C 1
ATOM 709 O O . SER A 1 85 ? 1.624 14.970 7.312 1.00 44.97 85 SER A O 1
ATOM 711 N N . GLN A 1 86 ? 0.166 16.422 8.284 1.00 40.50 86 GLN A N 1
ATOM 712 C CA . GLN A 1 86 ? 0.107 17.426 7.224 1.00 40.50 86 GLN A CA 1
ATOM 713 C C . GLN A 1 86 ? 1.480 18.059 6.991 1.00 40.50 86 GLN A C 1
ATOM 715 O O . GLN A 1 86 ? 2.206 18.281 7.990 1.00 40.50 86 GLN A O 1
#

Sequence (86 aa):
MSALRRNSSNPPPYYYDLSPEQQKNWMKTTRRMEKNEQLRAEYSPFQSPSNFTVIHLHHYSSIETVEELIMMARATHIYTIDTESQ

Secondary structure (DSSP, 8-state):
-------SSS--GGGGGS-HHHHHHHHHHHHHHHHHHHHHHHS------TT----PPPTT--HHHHHHHHHHHHT-S---------

Radius of gyration: 22.8 Å; chains: 1; bounding box: 40×32×55 Å

Foldseek 3Di:
DDDPQADLVDHDPCLVVDDPVVNVVSSVVSVVVVVVVVCCVVDPPPPPPPDDDDDDDDPPDDPVNVVVVVVVCVVPPDDDDDDPPD